Protein AF-A0A534FH95-F1 (afdb_monomer_lite)

pLDDT: mean 81.79, std 12.63, range [40.12, 92.75]

Structure (mmCIF, N/CA/C/O backbone):
data_AF-A0A534FH95-F1
#
_entry.id   AF-A0A534FH95-F1
#
loop_
_atom_site.group_PDB
_atom_site.id
_atom_site.type_symbol
_atom_site.label_atom_id
_atom_site.label_alt_id
_atom_site.label_comp_id
_atom_site.label_asym_id
_atom_site.label_entity_id
_atom_site.label_seq_id
_atom_site.pdbx_PDB_ins_code
_atom_site.Cartn_x
_atom_site.Cartn_y
_atom_site.Cartn_z
_atom_site.occupancy
_atom_site.B_iso_or_equiv
_atom_site.auth_seq_id
_atom_site.auth_comp_id
_atom_site.auth_asym_id
_atom_site.auth_atom_id
_atom_site.pdbx_PDB_model_num
ATOM 1 N N . MET A 1 1 ? 38.134 7.704 -16.276 1.00 48.06 1 MET A N 1
ATOM 2 C CA . MET A 1 1 ? 37.445 6.667 -15.484 1.00 48.06 1 MET A CA 1
ATOM 3 C C . MET A 1 1 ? 35.986 6.773 -15.883 1.00 48.06 1 MET A C 1
ATOM 5 O O . MET A 1 1 ? 35.226 7.470 -15.224 1.00 48.06 1 MET A O 1
ATOM 9 N N . ASP A 1 2 ? 35.658 6.220 -17.050 1.00 52.72 2 ASP A N 1
ATOM 10 C CA . ASP A 1 2 ? 34.290 6.157 -17.560 1.00 52.72 2 ASP A CA 1
ATOM 11 C C . ASP A 1 2 ? 33.532 5.169 -16.684 1.00 52.72 2 ASP A C 1
ATOM 13 O O . ASP A 1 2 ? 33.652 3.956 -16.826 1.00 52.72 2 ASP A O 1
ATOM 17 N N . TRP A 1 3 ? 32.832 5.697 -15.687 1.00 53.94 3 TRP A N 1
ATOM 18 C CA . TRP A 1 3 ? 31.767 4.948 -15.049 1.00 53.94 3 TRP A CA 1
ATOM 19 C C . TRP A 1 3 ? 30.666 4.833 -16.095 1.00 53.94 3 TRP A C 1
ATOM 21 O O . TRP A 1 3 ? 29.946 5.801 -16.325 1.00 53.94 3 TRP A O 1
ATOM 31 N N . ASP A 1 4 ? 30.596 3.685 -16.770 1.00 51.84 4 ASP A N 1
ATOM 32 C CA . ASP A 1 4 ? 29.525 3.335 -17.697 1.00 51.84 4 ASP A CA 1
ATOM 33 C C . ASP A 1 4 ? 28.170 3.608 -17.031 1.00 51.84 4 ASP A C 1
ATOM 35 O O . ASP A 1 4 ? 27.661 2.786 -16.266 1.00 51.84 4 ASP A O 1
ATOM 39 N N . ALA A 1 5 ? 27.564 4.760 -17.326 1.00 52.50 5 ALA A N 1
ATOM 40 C CA . ALA A 1 5 ? 26.207 5.097 -16.901 1.00 52.50 5 ALA A CA 1
ATOM 41 C C . ALA A 1 5 ? 25.212 4.003 -17.338 1.00 52.50 5 ALA A C 1
ATOM 43 O O . ALA A 1 5 ? 24.264 3.701 -16.622 1.00 52.50 5 ALA A O 1
ATOM 44 N N . ALA A 1 6 ? 25.527 3.300 -18.432 1.00 54.03 6 ALA A N 1
ATOM 45 C CA . ALA A 1 6 ? 24.809 2.127 -18.916 1.00 54.03 6 ALA A CA 1
ATOM 46 C C . ALA A 1 6 ? 24.799 0.932 -17.937 1.00 54.03 6 ALA A C 1
ATOM 48 O O . ALA A 1 6 ? 23.909 0.087 -18.012 1.00 54.03 6 ALA A O 1
ATOM 49 N N . LYS A 1 7 ? 25.756 0.829 -16.999 1.00 52.25 7 LYS A N 1
ATOM 50 C CA . LYS A 1 7 ? 25.795 -0.261 -16.006 1.00 52.25 7 LYS A CA 1
ATOM 51 C C . LYS A 1 7 ? 24.747 -0.079 -14.903 1.00 52.25 7 LYS A C 1
ATOM 53 O O . LYS A 1 7 ? 24.294 -1.070 -14.336 1.00 52.25 7 LYS A O 1
ATOM 58 N N . LEU A 1 8 ? 24.335 1.162 -14.632 1.00 57.34 8 LEU A N 1
ATOM 59 C CA . LEU A 1 8 ? 23.276 1.476 -13.666 1.00 57.34 8 LEU A CA 1
ATOM 60 C C . LEU A 1 8 ? 21.867 1.207 -14.223 1.00 57.34 8 LEU A C 1
ATOM 62 O O . LEU A 1 8 ? 20.906 1.193 -13.465 1.00 57.34 8 LEU A O 1
ATOM 66 N N . GLU A 1 9 ? 21.744 0.944 -15.525 1.00 60.28 9 GLU A N 1
ATOM 67 C CA . GLU A 1 9 ? 20.469 0.717 -16.221 1.00 60.28 9 GLU A CA 1
ATOM 68 C C . GLU A 1 9 ? 20.317 -0.740 -16.702 1.00 60.28 9 GLU A C 1
ATOM 70 O O . GLU A 1 9 ? 19.476 -1.061 -17.541 1.00 60.28 9 GLU A O 1
ATOM 75 N N . GLY A 1 10 ? 21.150 -1.647 -16.180 1.00 67.75 10 GLY A N 1
ATOM 76 C CA . GLY A 1 10 ? 21.126 -3.063 -16.534 1.00 67.75 10 GLY A CA 1
ATOM 77 C C . GLY A 1 10 ? 19.933 -3.835 -15.942 1.00 67.75 10 GLY A C 1
ATOM 78 O O . GLY A 1 10 ? 19.306 -3.392 -14.971 1.00 67.75 10 GLY A O 1
ATOM 79 N N . PRO A 1 11 ? 19.642 -5.043 -16.466 1.00 66.25 11 PRO A N 1
ATOM 80 C CA . PRO A 1 11 ? 18.585 -5.914 -15.937 1.00 66.25 11 PRO A CA 1
ATOM 81 C C . PRO A 1 11 ? 18.797 -6.273 -14.457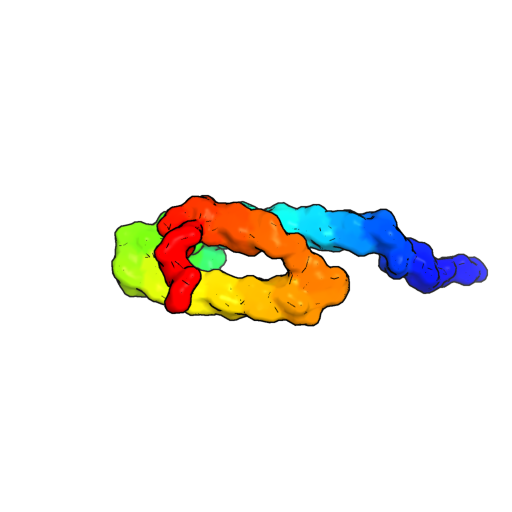 1.00 66.25 11 PRO A C 1
ATOM 83 O O . PRO A 1 11 ? 17.825 -6.454 -13.730 1.00 66.25 11 PRO A O 1
ATOM 86 N N . ASP A 1 12 ? 20.051 -6.303 -14.002 1.00 74.44 12 ASP A N 1
ATOM 87 C CA . ASP A 1 12 ? 20.437 -6.567 -12.611 1.00 74.44 12 ASP A CA 1
ATOM 88 C C . ASP A 1 12 ? 19.964 -5.456 -11.652 1.00 74.44 12 ASP A C 1
ATOM 90 O O . ASP A 1 12 ? 19.344 -5.728 -10.626 1.00 74.44 12 ASP A O 1
ATOM 94 N N . VAL A 1 13 ? 20.131 -4.186 -12.046 1.00 78.12 13 VAL A N 1
ATOM 95 C CA . VAL A 1 13 ? 19.662 -3.030 -11.260 1.00 78.12 13 VAL A CA 1
ATOM 96 C C . VAL A 1 13 ? 18.139 -2.944 -11.274 1.00 78.12 13 VAL A C 1
ATOM 98 O O . VAL A 1 13 ? 17.517 -2.691 -10.246 1.00 78.12 13 VAL A O 1
ATOM 101 N N . THR A 1 14 ? 17.523 -3.221 -12.424 1.00 76.31 14 THR A N 1
ATOM 102 C CA . THR A 1 14 ? 16.060 -3.260 -12.560 1.00 76.31 14 THR A CA 1
ATOM 103 C C . THR A 1 14 ? 15.447 -4.315 -11.633 1.00 76.31 14 THR A C 1
ATOM 105 O O . THR A 1 14 ? 14.472 -4.030 -10.940 1.00 76.31 14 THR A O 1
ATOM 108 N N . ALA A 1 15 ? 16.033 -5.516 -11.580 1.00 81.19 15 ALA A N 1
ATOM 109 C CA . ALA A 1 15 ? 15.587 -6.591 -10.697 1.00 81.19 15 ALA A CA 1
ATOM 110 C C . ALA A 1 15 ? 15.773 -6.234 -9.213 1.00 81.19 15 ALA A C 1
ATOM 112 O O . ALA A 1 15 ? 14.850 -6.429 -8.422 1.00 81.19 15 ALA A O 1
ATOM 113 N N . ALA A 1 16 ? 16.913 -5.642 -8.845 1.00 83.38 16 ALA A N 1
ATOM 114 C CA . ALA A 1 16 ? 17.164 -5.197 -7.476 1.00 83.38 16 ALA A CA 1
ATOM 115 C C . ALA A 1 16 ? 16.167 -4.115 -7.021 1.00 83.38 16 ALA A C 1
ATOM 117 O O . ALA A 1 16 ? 15.629 -4.191 -5.917 1.00 83.38 16 ALA A O 1
ATOM 118 N N . VAL A 1 17 ? 15.861 -3.140 -7.887 1.00 82.44 17 VAL A N 1
ATOM 119 C CA . VAL A 1 17 ? 14.850 -2.104 -7.612 1.00 82.44 17 VAL A CA 1
ATOM 120 C C . VAL A 1 17 ? 13.463 -2.726 -7.447 1.00 82.44 17 VAL A C 1
ATOM 122 O O . VAL A 1 17 ? 12.750 -2.378 -6.510 1.00 82.44 17 VAL A O 1
ATOM 125 N N . GLN A 1 18 ? 13.089 -3.677 -8.307 1.00 83.00 18 GLN A N 1
ATOM 126 C CA . GLN A 1 18 ? 11.815 -4.394 -8.196 1.00 83.00 18 GLN A CA 1
ATOM 127 C C . GLN A 1 18 ? 11.686 -5.155 -6.870 1.00 83.00 18 GLN A C 1
ATOM 129 O O . GLN A 1 18 ? 10.640 -5.076 -6.227 1.00 83.00 18 GLN A O 1
ATOM 134 N N . GLN A 1 19 ? 12.740 -5.854 -6.435 1.00 84.31 19 GLN A N 1
ATOM 135 C CA . GLN A 1 19 ? 12.746 -6.558 -5.149 1.00 84.31 19 GLN A CA 1
ATOM 136 C C . GLN A 1 19 ? 12.625 -5.592 -3.968 1.00 84.31 19 GLN A C 1
ATOM 138 O O . GLN A 1 19 ? 11.759 -5.787 -3.118 1.00 84.31 19 GLN A O 1
ATOM 143 N N . LEU A 1 20 ? 13.407 -4.509 -3.961 1.00 85.81 20 LEU A N 1
ATOM 144 C CA . LEU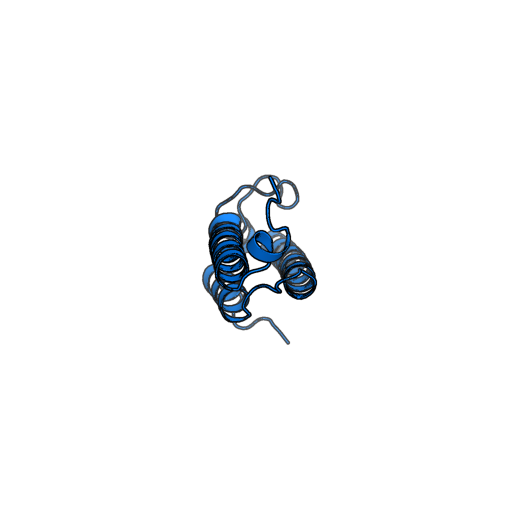 A 1 20 ? 13.338 -3.496 -2.907 1.00 85.81 20 LEU A CA 1
ATOM 145 C C . LEU A 1 20 ? 11.942 -2.863 -2.815 1.00 85.81 20 LEU A C 1
ATOM 147 O O . LEU A 1 20 ? 11.424 -2.643 -1.721 1.00 85.81 20 LEU A O 1
ATOM 151 N N . MET A 1 21 ? 11.316 -2.579 -3.961 1.00 83.50 21 MET A N 1
ATOM 152 C CA . MET A 1 21 ? 9.947 -2.067 -3.995 1.00 83.50 21 MET A CA 1
ATOM 153 C C . MET A 1 21 ? 8.954 -3.100 -3.472 1.00 83.50 21 MET A C 1
ATOM 155 O O . MET A 1 21 ? 8.092 -2.743 -2.674 1.00 83.50 21 MET A O 1
ATOM 159 N N . ALA A 1 22 ? 9.086 -4.372 -3.855 1.00 83.25 22 ALA A N 1
ATOM 160 C CA . ALA A 1 22 ? 8.237 -5.431 -3.323 1.00 83.25 22 ALA A CA 1
ATOM 161 C C . ALA A 1 22 ? 8.294 -5.480 -1.789 1.00 83.25 22 ALA A C 1
ATOM 163 O O . ALA A 1 22 ? 7.254 -5.411 -1.136 1.00 83.25 22 ALA A O 1
ATOM 164 N N . GLU A 1 23 ? 9.497 -5.479 -1.215 1.00 86.12 23 GLU A N 1
ATOM 165 C CA . GLU A 1 23 ? 9.701 -5.462 0.237 1.00 86.12 23 GLU A CA 1
ATOM 166 C C . GLU A 1 23 ? 9.125 -4.202 0.902 1.00 86.12 23 GLU A C 1
ATOM 168 O O . GLU A 1 23 ? 8.522 -4.287 1.976 1.00 86.12 23 GLU A O 1
ATOM 173 N N . HIS A 1 24 ? 9.257 -3.039 0.255 1.00 85.81 24 HIS A N 1
ATOM 174 C CA . HIS A 1 24 ? 8.695 -1.779 0.740 1.00 85.81 24 HIS A CA 1
ATOM 175 C C . HIS A 1 24 ? 7.162 -1.830 0.818 1.00 85.81 24 HIS A C 1
ATOM 177 O O . HIS A 1 24 ? 6.585 -1.550 1.870 1.00 85.81 24 HIS A O 1
ATOM 183 N N . TYR A 1 25 ? 6.494 -2.252 -0.259 1.00 83.19 25 TYR A N 1
ATOM 184 C CA . TYR A 1 25 ? 5.035 -2.388 -0.280 1.00 83.19 25 TYR A CA 1
ATOM 185 C C . TYR A 1 25 ? 4.548 -3.450 0.717 1.00 83.19 25 TYR A C 1
ATOM 187 O O . TYR A 1 25 ? 3.548 -3.240 1.404 1.00 83.19 25 TYR A O 1
ATOM 195 N N . GLU A 1 26 ? 5.272 -4.562 0.858 1.00 82.88 26 GLU A N 1
ATOM 196 C CA . GLU A 1 26 ? 4.947 -5.614 1.824 1.00 82.88 26 GLU A CA 1
ATOM 197 C C . GLU A 1 26 ? 5.158 -5.210 3.288 1.00 82.88 26 GLU A C 1
ATOM 199 O O . GLU A 1 26 ? 4.489 -5.758 4.170 1.00 82.88 26 GLU A O 1
ATOM 204 N N . SER A 1 27 ? 6.071 -4.282 3.565 1.00 85.12 27 SER A N 1
ATOM 205 C CA . SER A 1 27 ? 6.313 -3.767 4.919 1.00 85.12 27 SER A CA 1
ATOM 206 C C . SER A 1 27 ? 5.335 -2.655 5.290 1.00 85.12 27 SER A C 1
ATOM 208 O O . SER A 1 27 ? 4.898 -2.587 6.439 1.00 85.12 27 SER A O 1
ATOM 210 N N . CYS A 1 28 ? 4.896 -1.865 4.304 1.00 82.50 28 CYS A N 1
ATOM 211 C CA . CYS A 1 28 ? 4.020 -0.711 4.498 1.00 82.50 28 CYS A CA 1
ATOM 212 C C . CYS A 1 28 ? 2.696 -1.059 5.214 1.00 82.50 28 CYS A C 1
ATOM 214 O O . CYS A 1 28 ? 2.176 -0.257 5.987 1.00 82.50 28 CYS A O 1
ATOM 216 N N . VAL A 1 29 ? 2.171 -2.285 5.054 1.00 84.06 29 VAL A N 1
ATOM 217 C CA . VAL A 1 29 ? 0.951 -2.741 5.763 1.00 84.06 29 VAL A CA 1
ATOM 218 C C . VAL A 1 29 ? 1.093 -2.817 7.283 1.00 84.06 29 VAL A C 1
ATOM 220 O O . VAL A 1 29 ? 0.087 -2.802 7.993 1.00 84.06 29 VAL A O 1
ATOM 223 N N . SER A 1 30 ? 2.328 -2.906 7.770 1.00 86.50 30 SER A N 1
ATOM 224 C CA . SER A 1 30 ? 2.679 -2.987 9.188 1.00 86.50 30 SER A CA 1
ATOM 225 C C . SER A 1 30 ? 3.279 -1.680 9.716 1.00 86.50 30 SER A C 1
ATOM 227 O O . SER A 1 30 ? 3.610 -1.597 10.897 1.00 86.50 30 SER A O 1
ATOM 229 N N . GLU A 1 31 ? 3.433 -0.661 8.868 1.00 88.19 31 GLU A N 1
ATOM 230 C CA . GLU A 1 31 ? 3.966 0.644 9.251 1.00 88.19 31 GLU A CA 1
ATOM 231 C C . GLU A 1 31 ? 2.843 1.622 9.593 1.00 88.19 31 GLU A C 1
ATOM 233 O O . GLU A 1 31 ? 1.747 1.580 9.034 1.00 88.19 31 GLU A O 1
ATOM 238 N N . LYS A 1 32 ? 3.106 2.514 10.550 1.00 89.88 32 LYS A N 1
ATOM 239 C CA . LYS A 1 32 ? 2.135 3.528 10.967 1.00 89.88 32 LYS A CA 1
ATOM 240 C C . LYS A 1 32 ? 2.052 4.623 9.918 1.00 89.88 32 LYS A C 1
ATOM 242 O O . LYS A 1 32 ? 3.045 5.296 9.648 1.00 89.88 32 LYS A O 1
ATOM 247 N N . ILE A 1 33 ? 0.856 4.849 9.384 1.00 88.25 33 ILE A N 1
ATOM 248 C CA . ILE A 1 33 ? 0.630 5.867 8.361 1.00 88.25 33 ILE A CA 1
ATOM 249 C C . ILE A 1 33 ? -0.066 7.071 9.009 1.00 88.25 33 ILE A C 1
ATOM 251 O O . ILE A 1 33 ? -1.145 6.910 9.582 1.00 88.25 33 ILE A O 1
ATOM 255 N N . PRO A 1 34 ? 0.488 8.295 8.906 1.00 88.88 34 PRO A N 1
ATOM 256 C CA . PRO A 1 34 ? -0.144 9.496 9.458 1.00 88.88 34 PRO A CA 1
ATOM 257 C C . PRO A 1 34 ? -1.580 9.716 8.958 1.00 88.88 34 PRO A C 1
ATOM 259 O O . PRO A 1 34 ? -2.454 10.086 9.734 1.00 88.88 34 PRO A O 1
ATOM 262 N N . ALA A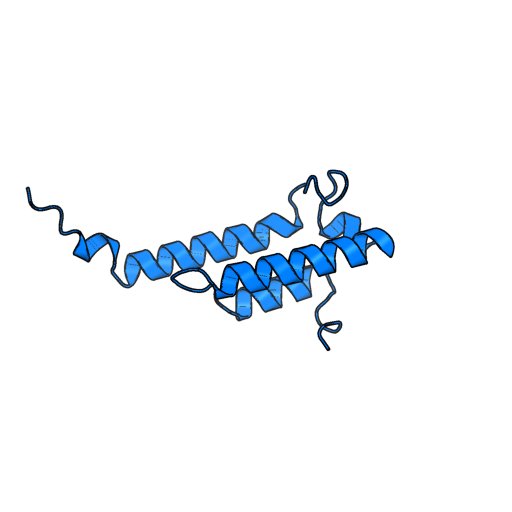 1 35 ? -1.849 9.408 7.685 1.00 88.06 35 ALA A N 1
ATOM 263 C CA . ALA A 1 35 ? -3.188 9.479 7.090 1.00 88.06 35 ALA A CA 1
ATOM 264 C C . ALA A 1 35 ? -4.198 8.469 7.683 1.00 88.06 35 ALA A C 1
ATOM 266 O O . ALA A 1 35 ? -5.404 8.640 7.517 1.00 88.06 35 ALA A O 1
ATOM 267 N N . LEU A 1 36 ? -3.723 7.441 8.397 1.00 89.94 36 LEU A N 1
ATOM 268 C CA . LEU A 1 36 ? -4.532 6.462 9.131 1.00 89.94 36 LEU A CA 1
ATOM 269 C C . LEU A 1 36 ? -4.595 6.772 10.635 1.00 89.94 36 LEU A C 1
ATOM 271 O O . LEU A 1 36 ? -4.765 5.862 11.443 1.00 89.94 36 LEU A O 1
ATOM 275 N N . ASP A 1 37 ? -4.442 8.039 11.028 1.00 88.75 37 ASP A N 1
ATOM 276 C CA . ASP A 1 37 ? -4.409 8.449 12.441 1.00 88.75 37 ASP A CA 1
ATOM 277 C C . ASP A 1 37 ? -3.222 7.821 13.206 1.00 88.75 37 ASP A C 1
ATOM 279 O O . ASP A 1 37 ? -3.302 7.469 14.378 1.00 88.75 37 ASP A O 1
ATOM 283 N N . GLY A 1 38 ? -2.105 7.596 12.505 1.00 90.12 38 GLY A N 1
ATOM 284 C CA . GLY A 1 38 ? -0.926 6.937 13.072 1.00 90.12 38 GLY A CA 1
ATOM 285 C C . GLY A 1 38 ? -1.108 5.438 13.338 1.00 90.12 38 GLY A C 1
ATOM 286 O O . GLY A 1 38 ? -0.298 4.852 14.059 1.00 90.12 38 GLY A O 1
ATOM 287 N N . ARG A 1 39 ? -2.143 4.810 12.767 1.00 92.12 39 ARG A N 1
ATOM 288 C CA . ARG A 1 39 ? -2.358 3.356 12.794 1.00 92.12 39 ARG A CA 1
ATOM 289 C C . ARG A 1 39 ? -1.703 2.672 11.599 1.00 92.12 39 ARG A C 1
ATOM 291 O O . ARG A 1 39 ? -1.401 3.306 10.584 1.00 92.12 39 ARG A O 1
ATOM 298 N N . THR A 1 40 ? -1.488 1.367 11.722 1.00 92.19 40 THR A N 1
ATOM 299 C CA . THR A 1 40 ? -1.092 0.537 10.581 1.00 92.19 40 THR A CA 1
ATOM 300 C C . THR A 1 40 ? -2.297 0.238 9.682 1.00 92.19 40 THR A C 1
ATOM 302 O O . THR A 1 40 ? -3.428 0.188 10.175 1.00 92.19 40 THR A O 1
ATOM 305 N N . PRO A 1 41 ? -2.101 -0.005 8.374 1.00 91.44 41 PRO A N 1
ATOM 306 C CA . PRO A 1 41 ? -3.162 -0.489 7.491 1.00 91.44 41 PRO A CA 1
ATOM 307 C C . PRO A 1 41 ? -3.886 -1.732 8.025 1.00 91.44 41 PRO A C 1
ATOM 309 O O . PRO A 1 41 ? -5.110 -1.814 7.935 1.00 91.44 41 PRO A O 1
ATOM 312 N N . LEU A 1 42 ? -3.148 -2.663 8.642 1.00 90.81 42 LEU A N 1
ATOM 313 C CA . LEU A 1 42 ? -3.708 -3.861 9.279 1.00 90.81 42 LEU A CA 1
ATOM 314 C C . LEU A 1 42 ? -4.601 -3.550 10.488 1.00 90.81 42 LEU A C 1
ATOM 316 O O . LEU A 1 42 ? -5.568 -4.265 10.743 1.00 90.81 42 LEU A O 1
ATOM 320 N N . GLU A 1 43 ? -4.296 -2.501 11.248 1.00 92.50 43 GLU A N 1
ATOM 321 C CA . GLU A 1 43 ? -5.149 -2.055 12.351 1.00 92.50 43 GLU A CA 1
ATOM 322 C C . GLU A 1 43 ? -6.360 -1.276 11.844 1.00 92.50 43 GLU A C 1
ATOM 324 O O . GLU A 1 43 ? -7.475 -1.533 12.289 1.00 92.50 43 GLU A O 1
ATOM 329 N N . ALA A 1 44 ? -6.158 -0.356 10.898 1.00 92.75 44 ALA A N 1
ATOM 330 C CA . ALA A 1 44 ? -7.211 0.509 10.376 1.00 92.75 44 ALA A CA 1
ATOM 331 C C . ALA A 1 44 ? -8.284 -0.270 9.599 1.00 92.75 44 ALA A C 1
ATOM 333 O O . ALA A 1 44 ? -9.459 0.074 9.666 1.00 92.75 44 ALA A O 1
ATOM 334 N N . VAL A 1 45 ? -7.932 -1.359 8.909 1.00 91.75 45 VAL A N 1
ATOM 335 C CA . VAL A 1 45 ? -8.910 -2.151 8.138 1.00 91.75 45 VAL A CA 1
ATOM 336 C C . VAL A 1 45 ? -9.968 -2.852 9.011 1.00 91.75 45 VAL A C 1
ATOM 338 O O . VAL A 1 45 ? -10.956 -3.374 8.492 1.00 91.75 45 VAL A O 1
ATOM 341 N N . ARG A 1 46 ? -9.779 -2.878 10.337 1.00 89.94 46 ARG A N 1
ATOM 342 C CA . ARG A 1 46 ? -10.670 -3.548 11.299 1.00 89.94 46 ARG A CA 1
ATOM 343 C C . ARG A 1 46 ? -11.976 -2.793 11.541 1.00 89.94 46 ARG A C 1
ATOM 345 O O . ARG A 1 46 ? -12.958 -3.416 11.939 1.00 89.94 46 ARG A O 1
ATOM 352 N N . ASP A 1 47 ? -11.994 -1.489 11.294 1.00 91.50 47 ASP A N 1
ATOM 353 C CA . ASP A 1 47 ? -13.167 -0.627 11.421 1.00 91.50 47 ASP A CA 1
ATOM 354 C C . ASP A 1 47 ? -13.582 -0.073 10.052 1.00 91.50 47 ASP A C 1
ATOM 356 O O . ASP A 1 47 ? -12.760 0.077 9.152 1.00 91.50 47 ASP A O 1
ATOM 360 N N . ALA A 1 48 ? -14.876 0.216 9.872 1.00 89.25 48 ALA A N 1
ATOM 361 C CA . ALA A 1 48 ? -15.420 0.623 8.572 1.00 89.25 48 ALA A CA 1
ATOM 362 C C . ALA A 1 48 ? -14.742 1.890 8.020 1.00 89.25 48 ALA A C 1
ATOM 364 O O . ALA A 1 48 ? -14.311 1.903 6.870 1.00 89.25 48 ALA A O 1
ATOM 365 N N . GLU A 1 49 ? -14.567 2.910 8.865 1.00 89.62 49 GLU A N 1
ATOM 366 C CA . GLU A 1 49 ? -13.913 4.164 8.477 1.00 89.62 49 GLU A CA 1
ATOM 367 C C . GLU A 1 49 ? -12.435 3.953 8.113 1.00 89.62 49 GLU A C 1
ATOM 369 O O . GLU A 1 49 ? -11.942 4.474 7.110 1.00 89.62 49 GLU A O 1
ATOM 374 N N . GLY A 1 50 ? -11.706 3.174 8.916 1.00 90.44 50 GLY A N 1
ATOM 375 C CA . GLY A 1 50 ? -10.306 2.880 8.642 1.00 90.44 50 GLY A CA 1
ATOM 376 C C . GLY A 1 50 ? -10.139 2.034 7.378 1.00 90.44 50 GLY A C 1
ATOM 377 O O . GLY A 1 50 ? -9.240 2.302 6.586 1.00 90.44 50 GLY A O 1
ATOM 378 N N . ARG A 1 51 ? -11.052 1.094 7.112 1.00 90.94 51 ARG A N 1
ATOM 379 C CA . ARG A 1 51 ? -11.086 0.315 5.869 1.00 90.94 51 ARG A CA 1
ATOM 380 C C . ARG A 1 51 ? -11.282 1.191 4.634 1.00 90.94 51 ARG A C 1
ATOM 382 O O . ARG A 1 51 ? -10.581 0.971 3.650 1.00 90.94 51 ARG A O 1
ATOM 389 N N . GLU A 1 52 ? -12.164 2.189 4.670 1.00 91.44 52 GLU A N 1
ATOM 390 C CA . GLU A 1 52 ? -12.319 3.140 3.557 1.00 91.44 52 GLU A CA 1
ATOM 391 C C . GLU A 1 52 ? -11.037 3.947 3.309 1.00 91.44 52 GLU A C 1
ATOM 393 O O . GLU A 1 52 ? -10.588 4.071 2.167 1.00 91.44 52 GLU A O 1
ATOM 398 N N . LYS A 1 53 ? -10.384 4.427 4.376 1.00 91.19 53 LYS A N 1
ATOM 399 C CA . LYS A 1 53 ? -9.099 5.141 4.276 1.00 91.19 53 LYS A CA 1
ATOM 400 C C . LYS A 1 53 ? -7.987 4.247 3.720 1.00 91.19 53 LYS A C 1
ATOM 402 O O . LYS A 1 53 ? -7.228 4.678 2.854 1.00 91.19 53 LYS A O 1
ATOM 407 N N . VAL A 1 54 ? -7.907 2.997 4.180 1.00 92.44 54 VAL A N 1
ATOM 408 C CA . VAL A 1 54 ? -6.946 2.000 3.681 1.00 92.44 54 VAL A CA 1
ATOM 409 C C . VAL A 1 54 ? -7.195 1.700 2.205 1.00 92.44 54 VAL A C 1
ATOM 411 O O . VAL A 1 54 ? -6.238 1.642 1.441 1.00 92.44 54 VAL A O 1
ATOM 414 N N . LEU A 1 55 ? -8.453 1.566 1.776 1.00 91.06 55 LEU A N 1
ATOM 415 C CA . LEU A 1 55 ? -8.799 1.362 0.367 1.00 91.06 55 LEU A CA 1
ATOM 416 C C . LEU A 1 55 ? -8.360 2.545 -0.504 1.00 91.06 55 LEU A C 1
ATOM 418 O O . LEU A 1 55 ? -7.737 2.330 -1.542 1.00 91.06 55 LEU A O 1
ATOM 422 N N . ALA A 1 56 ? -8.626 3.780 -0.073 1.00 91.62 56 ALA A N 1
ATOM 423 C CA . ALA A 1 56 ? -8.207 4.976 -0.802 1.00 91.62 56 ALA A CA 1
ATOM 424 C C . ALA A 1 56 ? -6.676 5.064 -0.936 1.00 91.62 56 ALA A C 1
ATOM 426 O O . ALA A 1 56 ? -6.164 5.296 -2.033 1.00 91.62 56 ALA A O 1
ATOM 427 N N . LEU A 1 57 ? -5.947 4.814 0.159 1.00 89.75 57 LEU A N 1
ATOM 428 C CA . LEU A 1 57 ? -4.482 4.767 0.156 1.00 89.75 57 LEU A CA 1
ATOM 429 C C . LEU A 1 57 ? -3.948 3.655 -0.745 1.00 89.75 57 LEU A C 1
ATOM 431 O O . LEU A 1 57 ? -2.985 3.869 -1.471 1.00 89.75 57 LEU A O 1
ATOM 435 N N . LEU A 1 58 ? -4.579 2.481 -0.726 1.00 89.50 58 LEU A N 1
ATOM 436 C CA . LEU A 1 58 ? -4.170 1.349 -1.545 1.00 89.50 58 LEU A CA 1
ATOM 437 C C . LEU A 1 58 ? -4.332 1.647 -3.040 1.00 89.50 58 LEU A C 1
ATOM 439 O O . LEU A 1 58 ? -3.409 1.407 -3.810 1.00 89.50 58 LEU A O 1
ATOM 443 N N . ILE A 1 59 ? -5.463 2.234 -3.442 1.00 90.50 59 ILE A N 1
ATOM 444 C CA . ILE A 1 59 ? -5.718 2.627 -4.83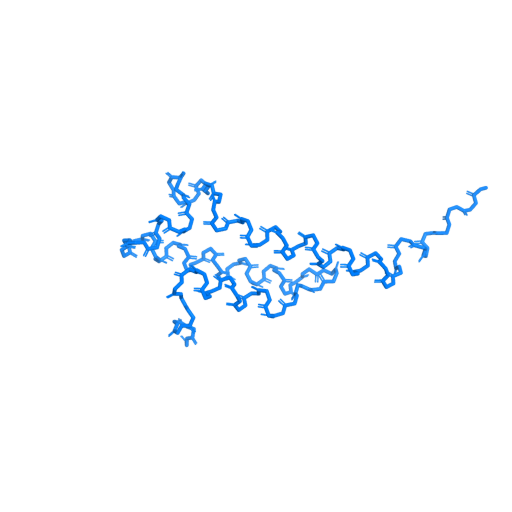5 1.00 90.50 59 ILE A CA 1
ATOM 445 C C . ILE A 1 59 ? -4.687 3.657 -5.314 1.00 90.50 59 ILE A C 1
ATOM 447 O O . ILE A 1 59 ? -4.180 3.552 -6.436 1.00 90.50 59 ILE A O 1
ATOM 451 N N . ASP A 1 60 ? -4.370 4.651 -4.481 1.00 89.50 60 ASP A N 1
ATOM 452 C CA . ASP A 1 60 ? -3.340 5.644 -4.795 1.00 89.50 60 ASP A CA 1
ATOM 453 C C . ASP A 1 60 ? -1.953 4.996 -4.917 1.00 89.50 60 ASP A C 1
ATOM 455 O O . ASP A 1 60 ? -1.263 5.174 -5.926 1.00 89.50 60 ASP A O 1
ATOM 459 N N . ALA A 1 61 ? -1.595 4.145 -3.955 1.00 87.00 61 ALA A N 1
ATOM 460 C CA . ALA A 1 61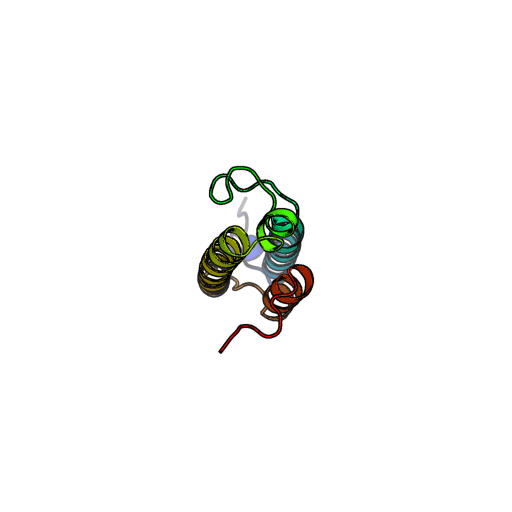 ? -0.335 3.419 -3.916 1.00 87.00 61 ALA A CA 1
ATOM 461 C C . ALA A 1 61 ? -0.141 2.517 -5.148 1.00 87.00 61 ALA A C 1
ATOM 463 O O . ALA A 1 61 ? 0.933 2.526 -5.749 1.00 87.00 61 ALA A O 1
ATOM 464 N N . GLU A 1 62 ? -1.177 1.791 -5.576 1.00 88.88 62 GLU A N 1
ATOM 465 C CA . GLU A 1 62 ? -1.163 0.972 -6.793 1.00 88.88 62 GLU A CA 1
ATOM 466 C C . GLU A 1 62 ? -1.044 1.817 -8.063 1.00 88.88 62 GLU A C 1
ATOM 468 O O . GLU A 1 62 ? -0.299 1.475 -8.984 1.00 88.88 62 GLU A O 1
ATOM 473 N N . ARG A 1 63 ? -1.768 2.940 -8.133 1.00 90.12 63 ARG A N 1
ATOM 474 C CA . ARG A 1 63 ? -1.669 3.871 -9.263 1.00 90.12 63 ARG A CA 1
ATOM 475 C C . ARG A 1 63 ? -0.261 4.452 -9.361 1.00 90.12 63 ARG A C 1
ATOM 477 O O . ARG A 1 63 ? 0.252 4.597 -10.471 1.00 90.12 63 ARG A O 1
ATOM 484 N N . HIS A 1 64 ? 0.353 4.780 -8.229 1.00 88.44 64 HIS A N 1
ATOM 485 C CA . HIS A 1 64 ? 1.732 5.245 -8.164 1.00 88.44 64 HIS A CA 1
ATOM 486 C C . HIS A 1 64 ? 2.712 4.141 -8.591 1.00 88.44 64 HIS A C 1
ATOM 488 O O . HIS A 1 64 ? 3.538 4.372 -9.471 1.00 88.44 64 HIS A O 1
ATOM 494 N N . ALA A 1 65 ? 2.545 2.921 -8.073 1.00 87.44 65 ALA A N 1
ATOM 495 C CA . ALA A 1 65 ? 3.359 1.749 -8.402 1.00 87.44 65 ALA A CA 1
ATOM 496 C C . ALA A 1 65 ? 3.387 1.442 -9.910 1.00 87.44 65 ALA A C 1
ATOM 498 O O . ALA A 1 65 ? 4.445 1.183 -10.483 1.00 87.44 65 ALA A O 1
ATOM 499 N N . ARG A 1 66 ? 2.230 1.551 -10.578 1.00 87.50 66 ARG A N 1
ATOM 500 C CA . ARG A 1 66 ? 2.087 1.368 -12.036 1.00 87.50 66 ARG A CA 1
ATOM 501 C C . ARG A 1 66 ? 2.747 2.478 -12.861 1.00 87.50 66 ARG A C 1
ATOM 503 O O . ARG A 1 66 ? 3.006 2.284 -14.044 1.00 87.50 66 ARG A O 1
ATOM 510 N N . ARG A 1 67 ? 2.964 3.658 -12.273 1.00 88.25 67 ARG A N 1
ATOM 511 C CA . ARG A 1 67 ? 3.581 4.823 -12.933 1.00 88.25 67 ARG A CA 1
ATOM 512 C C . ARG A 1 67 ? 5.096 4.903 -12.721 1.00 88.25 67 ARG A C 1
ATOM 514 O O . ARG A 1 67 ? 5.738 5.709 -13.395 1.00 88.25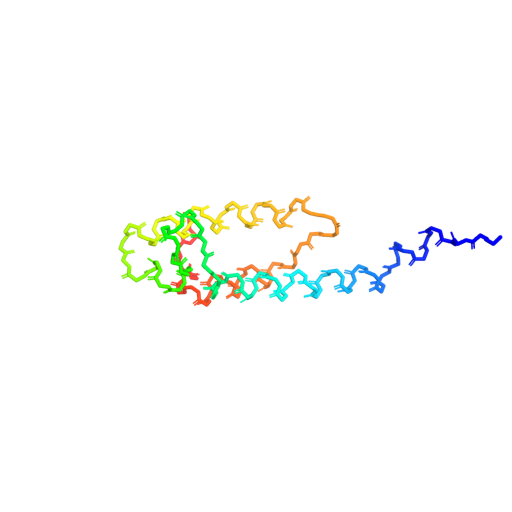 67 ARG A O 1
ATOM 521 N N . MET A 1 68 ? 5.662 4.100 -11.817 1.00 82.88 68 MET A N 1
ATOM 522 C CA . MET A 1 68 ? 7.110 4.017 -11.610 1.00 82.88 68 MET A CA 1
ATOM 523 C C . MET A 1 68 ? 7.833 3.398 -12.816 1.00 82.88 68 MET A C 1
ATOM 525 O O . MET A 1 68 ? 7.227 2.753 -13.674 1.00 82.88 68 MET A O 1
ATOM 529 N N . LYS A 1 69 ? 9.154 3.604 -12.879 1.00 81.81 69 LYS A N 1
ATOM 530 C CA . LYS A 1 69 ? 10.050 2.985 -13.863 1.00 81.81 69 LYS A CA 1
ATOM 531 C C . LYS A 1 69 ? 11.250 2.350 -13.140 1.00 81.81 69 LYS A C 1
ATOM 533 O O . LYS A 1 69 ? 12.053 3.107 -12.597 1.00 81.81 69 LYS A O 1
ATOM 538 N N . PRO A 1 70 ? 11.387 1.010 -13.155 1.00 79.94 70 PRO A N 1
ATOM 539 C CA . PRO A 1 70 ? 10.412 0.037 -13.671 1.00 79.94 70 PRO A CA 1
ATOM 540 C C . PRO A 1 70 ? 9.085 0.057 -12.879 1.00 79.94 70 PRO A C 1
ATOM 542 O O . PRO A 1 70 ? 9.081 0.463 -11.715 1.00 79.94 70 PRO A O 1
ATOM 545 N N . PRO A 1 71 ? 7.958 -0.345 -13.495 1.00 83.38 71 PRO A N 1
ATOM 546 C CA . PRO A 1 71 ? 6.702 -0.517 -12.772 1.00 83.38 71 PRO A CA 1
ATOM 547 C C . PRO A 1 71 ? 6.814 -1.699 -11.810 1.00 83.38 71 PRO A C 1
ATOM 549 O O . PRO A 1 71 ? 7.473 -2.685 -12.131 1.00 83.38 71 PRO A O 1
ATOM 552 N N . VAL A 1 72 ? 6.138 -1.608 -10.666 1.00 85.56 72 VAL A N 1
ATOM 553 C CA . VAL A 1 72 ? 6.079 -2.704 -9.687 1.00 85.56 72 VAL A CA 1
ATOM 554 C C . VAL A 1 72 ? 5.244 -3.858 -10.236 1.00 85.56 72 VAL A C 1
ATOM 556 O O . VAL A 1 72 ? 4.191 -3.639 -10.839 1.00 85.56 72 VAL A O 1
ATOM 559 N N . ASP A 1 73 ? 5.692 -5.084 -9.980 1.00 86.19 73 ASP A N 1
ATOM 560 C CA . ASP A 1 73 ? 4.998 -6.306 -10.381 1.00 86.19 73 ASP A CA 1
ATOM 561 C C . ASP A 1 73 ? 3.564 -6.392 -9.816 1.00 86.19 73 ASP A C 1
ATOM 563 O O . ASP A 1 73 ? 3.319 -6.194 -8.621 1.00 86.19 73 ASP A O 1
ATOM 567 N N . GLU A 1 74 ? 2.590 -6.726 -10.668 1.00 86.06 74 GLU A N 1
ATOM 568 C CA . GLU A 1 74 ? 1.179 -6.806 -10.270 1.00 86.06 74 GLU A CA 1
ATOM 569 C C . GLU A 1 74 ? 0.922 -7.889 -9.209 1.00 86.06 74 GLU A C 1
ATOM 571 O O . GLU A 1 74 ? -0.006 -7.754 -8.406 1.00 86.06 74 GLU A O 1
ATOM 576 N N . ALA A 1 75 ? 1.753 -8.937 -9.137 1.00 87.94 75 ALA A N 1
ATOM 577 C CA . ALA A 1 75 ? 1.634 -9.962 -8.104 1.00 87.94 75 ALA A CA 1
ATOM 578 C C . ALA A 1 75 ? 1.917 -9.406 -6.699 1.00 87.94 75 ALA A C 1
ATOM 580 O O . ALA A 1 75 ? 1.296 -9.855 -5.733 1.00 87.94 75 ALA A O 1
ATOM 581 N N . VAL A 1 76 ? 2.801 -8.409 -6.579 1.00 86.31 76 VAL A N 1
ATOM 582 C CA . VAL A 1 76 ? 3.073 -7.705 -5.313 1.00 86.31 76 VAL A CA 1
ATOM 583 C C . VAL A 1 76 ? 1.834 -6.927 -4.880 1.00 86.31 76 VAL A C 1
ATOM 585 O O . VAL A 1 76 ? 1.384 -7.063 -3.744 1.00 86.31 76 VAL A O 1
ATOM 588 N N . LEU A 1 77 ? 1.230 -6.171 -5.801 1.00 87.62 77 LEU A N 1
ATOM 589 C CA . LEU A 1 77 ? 0.015 -5.393 -5.531 1.00 87.62 77 LEU A CA 1
ATOM 590 C C . LEU A 1 77 ? -1.168 -6.299 -5.157 1.00 87.62 77 LEU A C 1
ATOM 592 O O . LEU A 1 77 ? -1.951 -5.983 -4.258 1.00 87.62 77 LEU A O 1
ATOM 596 N N . ARG A 1 78 ? -1.275 -7.472 -5.791 1.00 88.00 78 ARG A N 1
ATOM 597 C CA . ARG A 1 78 ? -2.280 -8.474 -5.425 1.00 88.00 78 ARG A CA 1
ATOM 598 C C . ARG A 1 78 ? -2.054 -9.014 -4.013 1.00 88.00 78 ARG A C 1
ATOM 600 O O . ARG A 1 78 ? -2.983 -8.993 -3.209 1.00 88.00 78 ARG A O 1
ATOM 607 N N . ARG A 1 79 ? -0.825 -9.429 -3.681 1.00 87.19 79 ARG A N 1
ATOM 608 C CA . ARG A 1 79 ? -0.473 -9.902 -2.329 1.00 87.19 79 ARG A CA 1
ATOM 609 C C . ARG A 1 79 ? -0.743 -8.842 -1.266 1.00 87.19 79 ARG A C 1
ATOM 611 O O . ARG A 1 79 ? -1.210 -9.178 -0.181 1.00 87.19 79 ARG A O 1
ATOM 618 N N . LEU A 1 80 ? -0.504 -7.571 -1.586 1.00 87.38 80 LEU A N 1
ATOM 619 C CA . LEU A 1 80 ? -0.806 -6.443 -0.710 1.00 87.38 80 LEU A CA 1
ATOM 620 C C . LEU A 1 80 ? -2.300 -6.392 -0.349 1.00 87.38 80 LEU A C 1
ATOM 622 O O . LEU A 1 80 ? -2.649 -6.322 0.830 1.00 87.38 80 LEU A O 1
ATOM 626 N N . ARG A 1 81 ? -3.190 -6.521 -1.345 1.00 88.44 81 ARG A N 1
ATOM 627 C CA . ARG A 1 81 ? -4.643 -6.642 -1.123 1.00 88.44 81 ARG A CA 1
ATOM 628 C C . ARG A 1 81 ? -5.012 -7.870 -0.296 1.00 88.44 81 ARG A C 1
ATOM 630 O O . ARG A 1 81 ? -5.850 -7.764 0.598 1.00 88.44 81 ARG A O 1
ATOM 637 N N . GLU A 1 82 ? -4.412 -9.021 -0.590 1.00 89.19 82 GLU A N 1
ATOM 638 C CA . GLU A 1 82 ? -4.662 -10.273 0.136 1.00 89.19 82 GLU A CA 1
ATOM 639 C C . GLU A 1 82 ? -4.304 -10.140 1.622 1.00 89.19 82 GLU A C 1
ATOM 641 O O . GLU A 1 82 ? -5.111 -10.494 2.480 1.00 89.19 82 GLU A O 1
ATOM 646 N N . ARG A 1 83 ? -3.153 -9.535 1.942 1.00 86.88 83 ARG A N 1
ATOM 647 C CA . ARG A 1 83 ? -2.714 -9.308 3.329 1.00 86.88 83 ARG A CA 1
ATOM 648 C C . ARG A 1 83 ? -3.629 -8.371 4.111 1.00 86.88 83 ARG A C 1
ATOM 650 O O . ARG A 1 83 ? -3.773 -8.541 5.317 1.00 86.88 83 ARG A O 1
ATOM 657 N N . LEU A 1 84 ? -4.257 -7.413 3.437 1.00 86.75 84 LEU A N 1
ATOM 658 C CA . LEU A 1 84 ? -5.232 -6.505 4.044 1.00 86.75 84 LEU A CA 1
ATOM 659 C C . LEU A 1 84 ? -6.649 -7.103 4.114 1.00 86.75 84 LEU A C 1
ATOM 661 O O . LEU A 1 84 ? -7.551 -6.464 4.646 1.00 86.75 84 LEU A O 1
ATOM 665 N N . GLY A 1 85 ? -6.873 -8.307 3.572 1.00 87.62 85 GLY A N 1
ATOM 666 C CA . GLY A 1 85 ? -8.206 -8.912 3.486 1.00 87.62 85 GLY A CA 1
ATOM 667 C C . GLY A 1 85 ? -9.133 -8.214 2.482 1.00 87.62 85 GLY A C 1
ATOM 668 O O . GLY A 1 85 ? -10.353 -8.323 2.583 1.00 87.62 85 GLY A O 1
ATOM 669 N N . LEU A 1 86 ? -8.565 -7.490 1.512 1.00 82.69 86 LEU A N 1
ATOM 670 C CA . LEU A 1 86 ? -9.280 -6.663 0.528 1.00 82.69 86 LEU A CA 1
ATOM 671 C C . LEU A 1 86 ? -9.326 -7.299 -0.873 1.00 82.69 86 LEU A C 1
ATOM 673 O O . LEU A 1 86 ? -9.746 -6.657 -1.834 1.00 82.69 86 LEU A O 1
ATOM 677 N N . ALA A 1 87 ? -8.904 -8.561 -1.006 1.00 74.31 87 ALA A N 1
ATOM 678 C CA . ALA A 1 87 ? -8.735 -9.261 -2.286 1.00 74.31 87 ALA A CA 1
ATOM 679 C C . ALA A 1 87 ? -10.015 -9.430 -3.133 1.00 74.31 87 ALA A C 1
ATOM 681 O O . ALA A 1 87 ? -9.913 -9.800 -4.296 1.00 74.31 87 ALA A O 1
ATOM 682 N N . GLY A 1 88 ? -11.197 -9.134 -2.587 1.00 66.75 88 GLY A N 1
ATOM 683 C CA . GLY A 1 88 ? -12.485 -9.228 -3.287 1.00 66.75 88 GLY A CA 1
ATOM 684 C C . GLY A 1 88 ? -13.270 -7.918 -3.375 1.00 66.75 88 GLY A C 1
ATOM 685 O O . GLY A 1 88 ? -14.472 -7.967 -3.585 1.00 66.75 88 GLY A O 1
ATOM 686 N N . MET A 1 89 ? -12.641 -6.760 -3.143 1.00 60.50 89 MET A N 1
ATOM 687 C CA . MET A 1 89 ? -13.326 -5.449 -3.136 1.00 60.50 89 MET A CA 1
ATOM 688 C C . MET A 1 89 ? -12.945 -4.551 -4.315 1.00 60.50 89 MET A C 1
ATOM 690 O O . MET A 1 89 ? -13.210 -3.353 -4.285 1.00 60.50 89 MET A O 1
ATOM 694 N N . ALA A 1 90 ? -12.270 -5.108 -5.317 1.00 48.16 90 ALA A N 1
ATOM 695 C CA . ALA A 1 90 ? -11.942 -4.403 -6.545 1.00 48.16 90 ALA A CA 1
ATOM 696 C C . ALA A 1 90 ? -12.974 -4.765 -7.619 1.00 48.16 90 ALA A C 1
ATOM 698 O O . ALA A 1 90 ? -12.746 -5.685 -8.401 1.00 48.16 90 ALA A O 1
ATOM 699 N N . GLU A 1 91 ? -14.090 -4.038 -7.623 1.00 40.12 91 GLU A N 1
ATOM 700 C CA . GLU A 1 91 ? -14.980 -3.871 -8.779 1.00 40.12 91 GLU A CA 1
ATOM 701 C C . GLU A 1 91 ? -15.272 -2.380 -8.969 1.00 40.12 91 GLU A C 1
ATOM 703 O O . GLU A 1 91 ? -15.627 -1.714 -7.968 1.00 40.12 91 GLU A O 1
#

Radius of gyration: 15.91 Å; chains: 1; bounding box: 53×20×32 Å

Foldseek 3Di:
DPPPPVVCVDPVVQVVVLVVVLVVLVCQQVAQDVQLVRDHLLVLCVDPVSVVSSVVVLVVVQVVQCVDVVRHDVVSSLVSCVSSVNNPVDD

Sequence (91 aa):
MDWDAAKLEGPDVTAAVQQLMAEHYESCVSEKIPALDGRTPLEAVRDAEGREKVLALLIDAERHARRMKPPVDEAVLRRLRERLGLAGMAE

Secondary structure (DSSP, 8-state):
----GGGGGSHHHHHHHHHHHHHHHHHHTTS-BGGGTTB-HHHHTTSHHHHHHHHHHHHHHHHHHHHSSSPPPHHHHHHHHHHTT-TT---